Protein AF-A0A5S5MC90-F1 (afdb_monomer_lite)

pLDDT: mean 83.88, std 15.5, range [41.41, 95.56]

Organism: NCBI:txid2586642

Foldseek 3Di:
DQQDAPLVLLCVLQVHDSVVVVCLLVVVDADDQVSLVSVCVLQVARSCCSRPCVVLNNLNVLCSVCVVVSVVSSVCVVVVHDDDRDPSSVVRVPGPVPPPVVVPPD

Structure (mmCIF, N/CA/C/O backbone):
data_AF-A0A5S5MC90-F1
#
_entry.id   AF-A0A5S5MC90-F1
#
loop_
_atom_site.group_PDB
_atom_site.id
_atom_site.type_symbol
_atom_site.label_atom_id
_atom_site.label_alt_id
_atom_site.label_comp_id
_atom_site.label_asym_id
_atom_site.label_entity_id
_atom_site.label_seq_id
_atom_site.pdbx_PDB_ins_code
_atom_site.Cartn_x
_atom_site.Cartn_y
_atom_site.Cartn_z
_atom_site.occupancy
_atom_site.B_iso_or_equiv
_atom_site.auth_seq_id
_atom_site.auth_comp_id
_atom_site.auth_asym_id
_atom_site.auth_atom_id
_atom_site.pdbx_PDB_model_num
ATOM 1 N N . MET A 1 1 ? 0.417 23.345 3.895 1.00 44.22 1 MET A N 1
ATOM 2 C CA . MET A 1 1 ? 0.872 22.236 4.771 1.00 44.22 1 MET A CA 1
ATOM 3 C C . MET A 1 1 ? 1.161 21.016 3.907 1.00 44.22 1 MET A C 1
ATOM 5 O O . MET A 1 1 ? 0.267 20.605 3.180 1.00 44.22 1 MET A O 1
ATOM 9 N N . LYS A 1 2 ? 2.380 20.456 3.937 1.00 46.22 2 LYS A N 1
ATOM 10 C CA . LYS A 1 2 ? 2.662 19.167 3.275 1.00 46.22 2 LYS A CA 1
ATOM 11 C C . LYS A 1 2 ? 1.846 18.087 3.992 1.00 46.22 2 LYS A C 1
ATOM 13 O O . LYS A 1 2 ? 2.121 17.806 5.158 1.00 46.22 2 LYS A O 1
ATOM 18 N N . LYS A 1 3 ? 0.810 17.560 3.336 1.00 58.41 3 LYS A N 1
ATOM 19 C CA . LYS A 1 3 ? -0.014 16.464 3.861 1.00 58.41 3 LYS A CA 1
ATOM 20 C C . 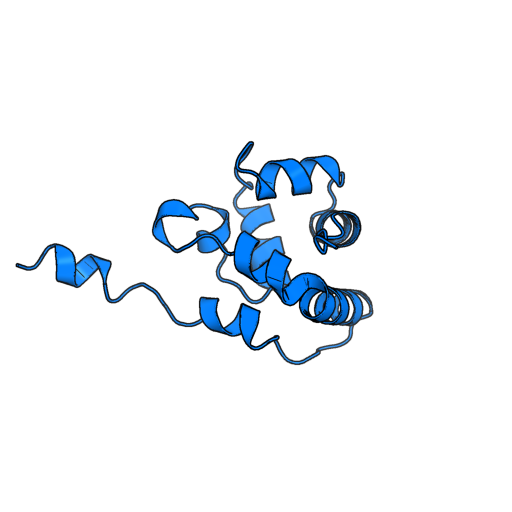LYS A 1 3 ? 0.889 15.229 3.929 1.00 58.41 3 LYS A C 1
ATOM 22 O O . LYS A 1 3 ? 1.420 14.813 2.910 1.00 58.41 3 LYS A O 1
ATOM 27 N N . ARG A 1 4 ? 1.173 14.732 5.136 1.00 76.81 4 ARG A N 1
ATOM 28 C CA . ARG A 1 4 ? 2.078 13.592 5.344 1.00 76.81 4 ARG A CA 1
ATOM 29 C C . ARG A 1 4 ? 1.261 12.314 5.459 1.00 76.81 4 ARG A C 1
ATOM 31 O O . ARG A 1 4 ? 0.302 12.284 6.224 1.00 76.81 4 ARG A O 1
ATOM 38 N N . ILE A 1 5 ? 1.707 11.268 4.771 1.00 83.31 5 ILE A N 1
ATOM 39 C CA . ILE A 1 5 ? 1.196 9.905 4.937 1.00 83.31 5 ILE A CA 1
ATOM 40 C C . ILE A 1 5 ? 1.242 9.510 6.420 1.00 83.31 5 ILE A C 1
ATOM 42 O O . ILE A 1 5 ? 2.292 9.590 7.069 1.00 83.31 5 ILE A O 1
ATOM 46 N N . ASN A 1 6 ? 0.114 9.042 6.957 1.00 87.62 6 ASN A N 1
ATOM 47 C CA . ASN A 1 6 ? 0.066 8.432 8.279 1.00 87.62 6 ASN A CA 1
ATOM 48 C C . ASN A 1 6 ? 0.555 6.979 8.191 1.00 87.62 6 ASN A C 1
ATOM 50 O O . ASN A 1 6 ? -0.208 6.039 7.969 1.00 87.62 6 ASN A O 1
ATOM 54 N N . HIS A 1 7 ? 1.859 6.799 8.408 1.00 87.81 7 HIS A N 1
ATOM 55 C CA . HIS A 1 7 ? 2.516 5.494 8.334 1.00 87.81 7 HIS A CA 1
ATOM 56 C C . HIS A 1 7 ? 1.975 4.452 9.326 1.00 87.81 7 HIS A C 1
ATOM 58 O O . HIS A 1 7 ? 2.294 3.280 9.158 1.00 87.81 7 HIS A O 1
ATOM 64 N N . LYS A 1 8 ? 1.182 4.831 10.344 1.00 89.94 8 LYS A N 1
ATOM 65 C CA . LYS A 1 8 ? 0.595 3.869 11.294 1.00 89.94 8 LYS A CA 1
ATOM 66 C C . LYS A 1 8 ? -0.420 2.937 10.629 1.00 89.94 8 LYS A C 1
ATOM 68 O O . LYS A 1 8 ? -0.397 1.749 10.907 1.00 89.94 8 LYS A O 1
ATOM 73 N N . ILE A 1 9 ? -1.234 3.454 9.709 1.00 90.06 9 ILE A N 1
ATOM 74 C CA . ILE A 1 9 ? -2.268 2.667 9.014 1.00 90.06 9 ILE A CA 1
ATOM 75 C C . ILE A 1 9 ? -1.619 1.627 8.097 1.00 90.06 9 ILE A C 1
ATOM 77 O O . ILE A 1 9 ? -1.946 0.447 8.130 1.00 90.06 9 ILE A O 1
ATOM 81 N N . LEU A 1 10 ? -0.619 2.051 7.323 1.00 88.94 10 LEU A N 1
ATOM 82 C CA . LEU A 1 10 ? 0.155 1.143 6.473 1.00 88.94 10 LEU A CA 1
ATOM 83 C C . LEU A 1 10 ? 0.974 0.136 7.297 1.00 88.94 10 LEU A C 1
ATOM 85 O O . LEU A 1 10 ? 1.191 -0.991 6.863 1.00 88.94 10 LEU A O 1
ATOM 89 N N . ALA A 1 11 ? 1.432 0.530 8.485 1.00 90.62 11 ALA A N 1
ATOM 90 C CA . ALA A 1 11 ? 2.125 -0.355 9.415 1.00 90.62 11 ALA A CA 1
ATOM 91 C C . ALA A 1 11 ? 1.209 -1.452 9.960 1.00 90.62 11 ALA A C 1
ATOM 93 O O . ALA A 1 11 ? 1.642 -2.598 10.045 1.00 90.62 11 ALA A O 1
ATOM 94 N N . GLU A 1 12 ? -0.039 -1.115 10.281 1.00 91.50 12 GLU A N 1
ATOM 95 C CA . GLU A 1 12 ? -1.065 -2.066 10.711 1.00 91.50 12 GLU A CA 1
ATOM 96 C C . GLU A 1 12 ? -1.354 -3.098 9.617 1.00 91.50 12 GLU A C 1
ATOM 98 O O . GLU A 1 12 ? -1.217 -4.294 9.858 1.00 91.50 12 GLU A O 1
ATOM 103 N N . ILE A 1 13 ? -1.590 -2.636 8.383 1.00 87.38 13 ILE A N 1
ATOM 104 C CA . ILE A 1 13 ? -1.771 -3.491 7.196 1.00 87.38 13 ILE A CA 1
ATOM 105 C C . ILE A 1 13 ? -0.588 -4.445 7.006 1.00 87.38 13 ILE A C 1
ATOM 107 O O . ILE A 1 13 ? -0.751 -5.633 6.729 1.00 87.38 13 ILE A O 1
ATOM 111 N N . LEU A 1 14 ? 0.633 -3.929 7.147 1.00 87.38 14 LEU A N 1
ATOM 112 C CA . LEU A 1 14 ? 1.834 -4.727 6.949 1.00 87.38 14 LEU A CA 1
ATOM 113 C C . LEU A 1 14 ? 2.212 -5.573 8.169 1.00 87.38 14 LEU A C 1
ATOM 115 O O . LEU A 1 14 ? 3.118 -6.402 8.044 1.00 87.38 14 LEU A O 1
ATOM 119 N N . GLY A 1 15 ? 1.595 -5.373 9.335 1.00 88.12 15 GLY A N 1
ATOM 120 C CA . GLY A 1 15 ? 2.073 -5.921 10.605 1.00 88.12 15 GLY A CA 1
ATOM 121 C C . GLY A 1 15 ? 3.546 -5.570 10.853 1.00 88.12 15 GLY A C 1
ATOM 122 O O . GLY A 1 15 ? 4.372 -6.455 11.089 1.00 88.12 15 GLY A O 1
ATOM 123 N N . GLN A 1 16 ? 3.918 -4.301 10.662 1.00 89.38 16 GLN A N 1
ATOM 124 C CA . GLN A 1 16 ? 5.291 -3.792 10.781 1.00 89.38 16 GLN A CA 1
ATOM 125 C C . GLN A 1 16 ? 5.335 -2.494 11.586 1.00 89.38 16 GLN A C 1
ATOM 127 O O . GLN A 1 16 ? 4.329 -1.830 11.790 1.00 89.38 16 GLN A O 1
ATOM 132 N N . HIS A 1 17 ? 6.528 -2.085 12.014 1.00 91.31 17 HIS A N 1
ATOM 133 C CA . HIS A 1 17 ? 6.704 -0.788 12.661 1.00 91.31 17 HIS A CA 1
ATOM 134 C C . HIS A 1 17 ? 6.537 0.372 11.646 1.00 91.31 17 HIS A C 1
ATOM 136 O O . HIS A 1 17 ? 7.054 0.263 10.530 1.00 91.31 17 HIS A O 1
ATOM 142 N N . PRO A 1 18 ? 5.930 1.526 12.006 1.00 90.88 18 PRO A N 1
ATOM 143 C CA . PRO A 1 18 ? 5.753 2.677 11.099 1.00 90.88 18 PRO A CA 1
ATOM 144 C C . PRO A 1 18 ? 7.041 3.200 10.453 1.00 90.88 18 PRO A C 1
ATOM 146 O O . PRO A 1 18 ? 7.022 3.716 9.335 1.00 90.88 18 PRO A O 1
ATOM 149 N N . LEU A 1 19 ? 8.184 3.038 11.127 1.00 90.12 19 LEU A N 1
ATOM 150 C CA . LEU A 1 19 ? 9.487 3.371 10.542 1.00 90.12 19 LEU A CA 1
ATOM 151 C C . LEU A 1 19 ? 9.802 2.515 9.313 1.00 90.12 19 LEU A C 1
ATOM 153 O O . LEU A 1 19 ? 10.369 3.036 8.362 1.00 90.12 19 LEU A O 1
ATOM 157 N N . HIS A 1 20 ? 9.416 1.238 9.298 1.00 88.12 20 HIS A N 1
ATOM 158 C CA . HIS A 1 20 ? 9.645 0.367 8.148 1.00 88.12 20 HIS A CA 1
ATOM 159 C C . HIS A 1 20 ? 8.891 0.876 6.914 1.00 88.12 20 HIS A C 1
ATOM 161 O O . HIS A 1 20 ? 9.479 1.009 5.847 1.00 88.12 20 HIS A O 1
ATOM 167 N N . VAL A 1 21 ? 7.628 1.282 7.083 1.00 88.75 21 VAL A N 1
ATOM 168 C CA . VAL A 1 21 ? 6.823 1.900 6.015 1.00 88.75 21 VAL A CA 1
ATOM 169 C C . VAL A 1 21 ? 7.481 3.173 5.491 1.00 88.75 21 VAL A C 1
ATOM 171 O O . VAL A 1 21 ? 7.588 3.364 4.282 1.00 88.75 21 VAL A O 1
ATOM 174 N N . ARG A 1 22 ? 7.966 4.040 6.391 1.00 90.62 22 ARG A N 1
ATOM 175 C CA . ARG A 1 22 ? 8.677 5.260 5.992 1.00 90.62 22 ARG A CA 1
ATOM 176 C C . ARG A 1 22 ? 9.879 4.932 5.103 1.00 90.62 22 ARG A C 1
ATOM 178 O O . ARG A 1 22 ? 10.079 5.641 4.123 1.00 90.62 22 ARG A O 1
ATOM 185 N N . ARG A 1 23 ? 10.658 3.897 5.445 1.00 89.75 23 ARG A N 1
ATOM 186 C CA . ARG A 1 23 ? 11.845 3.460 4.686 1.00 89.75 23 ARG A CA 1
ATOM 187 C C . ARG A 1 23 ? 11.477 2.903 3.311 1.00 89.75 23 ARG A C 1
ATOM 189 O O . ARG A 1 23 ? 12.118 3.278 2.337 1.00 89.75 23 ARG A O 1
ATOM 196 N N . LEU A 1 24 ? 10.402 2.114 3.224 1.00 87.25 24 LEU A N 1
ATOM 197 C CA . LEU A 1 24 ? 9.848 1.647 1.946 1.00 87.25 24 LEU A CA 1
ATOM 198 C C . LEU A 1 24 ? 9.452 2.822 1.042 1.00 87.25 24 LEU A C 1
ATOM 200 O O . LEU A 1 24 ? 9.816 2.863 -0.128 1.00 87.25 24 LEU A O 1
ATOM 204 N N . ARG A 1 25 ? 8.746 3.812 1.601 1.00 87.94 25 ARG A N 1
ATOM 205 C CA . ARG A 1 25 ? 8.268 4.988 0.860 1.00 87.94 25 ARG A CA 1
ATOM 206 C C . ARG A 1 25 ? 9.399 5.809 0.243 1.00 87.94 25 ARG A C 1
ATOM 208 O O . ARG A 1 25 ? 9.270 6.297 -0.872 1.00 87.94 25 ARG A O 1
ATOM 215 N N . ILE A 1 26 ? 10.480 6.009 0.991 1.00 88.19 26 ILE A N 1
ATOM 216 C CA . ILE A 1 26 ? 11.626 6.821 0.551 1.00 88.19 26 ILE A CA 1
ATOM 217 C C . ILE A 1 26 ? 12.676 6.009 -0.222 1.00 88.19 26 ILE A C 1
ATOM 219 O O . ILE A 1 26 ? 13.733 6.549 -0.525 1.00 88.19 26 ILE A O 1
ATOM 223 N N . GLY A 1 27 ? 12.411 4.730 -0.509 1.00 83.75 27 GLY A N 1
ATOM 224 C CA . GLY A 1 27 ? 13.322 3.869 -1.268 1.00 83.75 27 GLY A CA 1
ATOM 225 C C . GLY A 1 27 ? 14.568 3.413 -0.500 1.00 83.75 27 GLY A C 1
ATOM 226 O O . GLY A 1 27 ? 15.487 2.876 -1.104 1.00 83.75 27 GLY A O 1
ATOM 227 N N . GLU A 1 28 ? 14.614 3.580 0.827 1.00 88.12 28 GLU A N 1
ATOM 228 C CA . GLU A 1 28 ? 15.719 3.065 1.656 1.00 88.12 28 GLU A CA 1
ATOM 229 C C . GLU A 1 28 ? 15.725 1.527 1.728 1.00 88.12 28 GLU A C 1
ATOM 231 O O . GLU A 1 28 ? 16.747 0.917 2.043 1.00 88.12 28 GLU A O 1
ATOM 236 N N . CYS A 1 29 ? 14.580 0.889 1.482 1.00 85.62 29 CYS A N 1
ATOM 237 C CA . CYS A 1 29 ? 14.469 -0.556 1.340 1.00 85.62 29 CYS A CA 1
ATOM 238 C C . CYS A 1 29 ? 13.342 -0.932 0.375 1.00 85.62 29 CYS A C 1
ATOM 240 O O . CYS A 1 29 ? 12.406 -0.162 0.165 1.00 85.62 29 CYS A O 1
ATOM 242 N N . LEU A 1 30 ? 13.419 -2.145 -0.176 1.00 83.38 30 LEU A N 1
ATOM 243 C CA . LEU A 1 30 ? 12.351 -2.734 -0.980 1.00 83.38 30 LEU A CA 1
ATOM 244 C C . LEU A 1 30 ? 11.492 -3.678 -0.129 1.00 83.38 30 LEU A C 1
ATOM 246 O O . LEU A 1 30 ? 12.017 -4.353 0.768 1.00 83.38 30 LEU A O 1
ATOM 250 N N . PRO A 1 31 ? 10.177 -3.758 -0.391 1.00 88.44 31 PRO A N 1
ATOM 251 C CA . PRO A 1 31 ? 9.320 -4.699 0.306 1.00 88.44 31 PRO A CA 1
ATOM 252 C C . PRO A 1 31 ? 9.642 -6.127 -0.144 1.00 88.44 31 PRO A C 1
ATOM 254 O O . PRO A 1 31 ? 9.881 -6.395 -1.320 1.00 88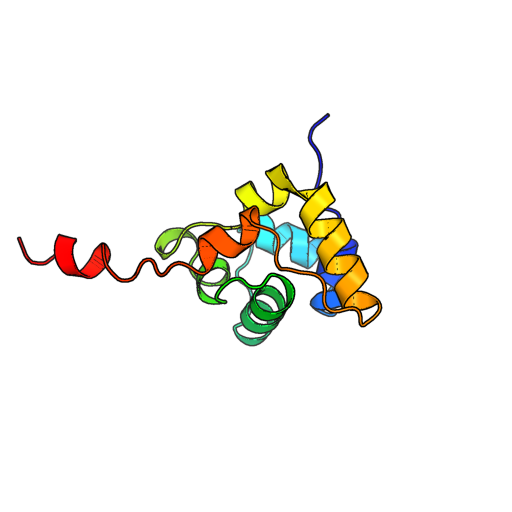.44 31 PRO A O 1
ATOM 257 N N . ARG A 1 32 ? 9.596 -7.078 0.795 1.00 90.25 32 ARG A N 1
ATOM 258 C CA . ARG A 1 32 ? 9.576 -8.506 0.440 1.00 90.25 32 ARG A CA 1
ATOM 259 C C . ARG A 1 32 ? 8.316 -8.816 -0.390 1.00 90.25 32 ARG A C 1
ATOM 261 O O . ARG A 1 32 ? 7.303 -8.147 -0.175 1.00 90.25 32 ARG A O 1
ATOM 268 N N . PRO A 1 33 ? 8.318 -9.848 -1.257 1.00 91.50 33 PRO A N 1
ATOM 269 C CA . PRO A 1 33 ? 7.182 -10.147 -2.137 1.00 91.50 33 PRO A CA 1
ATOM 270 C C . PRO A 1 33 ? 5.833 -10.252 -1.413 1.00 91.50 33 PRO A C 1
ATOM 272 O O . PRO A 1 33 ? 4.847 -9.665 -1.841 1.00 91.50 33 PRO A O 1
ATOM 275 N N . ASN A 1 34 ? 5.795 -10.901 -0.247 1.00 92.56 34 ASN A N 1
ATOM 276 C CA . ASN A 1 34 ? 4.583 -10.995 0.572 1.00 92.56 34 ASN A CA 1
ATOM 277 C C . ASN A 1 34 ? 4.079 -9.634 1.085 1.00 92.56 34 ASN A C 1
ATOM 279 O O . ASN A 1 34 ? 2.879 -9.427 1.212 1.00 92.56 34 ASN A O 1
ATOM 283 N N . LYS A 1 35 ? 4.979 -8.692 1.385 1.00 91.19 35 LYS A N 1
ATOM 284 C CA . LYS A 1 35 ? 4.611 -7.337 1.817 1.00 91.19 35 LYS A CA 1
ATOM 285 C C . LYS A 1 35 ? 4.155 -6.478 0.643 1.00 91.19 35 LYS A C 1
ATOM 287 O O . LYS A 1 35 ? 3.243 -5.680 0.814 1.00 91.19 35 LYS A O 1
ATOM 292 N N . ALA A 1 36 ? 4.751 -6.666 -0.533 1.00 92.12 36 ALA A N 1
ATOM 293 C CA . ALA A 1 36 ? 4.282 -6.025 -1.756 1.00 92.12 36 ALA A CA 1
ATOM 294 C C . ALA A 1 36 ? 2.870 -6.493 -2.130 1.00 92.12 36 ALA A C 1
ATOM 296 O O . ALA A 1 36 ? 2.043 -5.660 -2.480 1.00 92.12 36 ALA A O 1
ATOM 297 N N . LEU A 1 37 ? 2.579 -7.792 -1.976 1.00 93.19 37 LEU A N 1
ATOM 298 C CA . LEU A 1 37 ? 1.230 -8.343 -2.138 1.00 93.19 37 LEU A CA 1
ATOM 299 C C . LEU A 1 37 ? 0.243 -7.710 -1.154 1.00 93.19 37 LEU A C 1
ATOM 301 O O . LEU A 1 37 ? -0.761 -7.167 -1.584 1.00 93.19 37 LEU A O 1
ATOM 305 N N . LEU A 1 38 ? 0.569 -7.662 0.143 1.00 92.81 38 LEU A N 1
ATOM 306 C CA . LEU A 1 38 ? -0.310 -7.038 1.143 1.00 92.81 38 LEU A CA 1
ATOM 307 C C . LEU A 1 38 ? -0.576 -5.551 0.872 1.00 92.81 38 LEU A C 1
ATOM 309 O O . LEU A 1 38 ? -1.705 -5.090 1.040 1.00 92.81 38 LEU A O 1
ATOM 313 N N . LEU A 1 39 ? 0.448 -4.793 0.461 1.00 91.62 39 LEU A N 1
ATOM 314 C CA . LEU A 1 39 ? 0.274 -3.398 0.048 1.00 91.62 39 LEU A CA 1
ATOM 315 C C . LEU A 1 39 ? -0.614 -3.300 -1.184 1.00 91.62 39 LEU A C 1
ATOM 317 O O . LEU A 1 39 ? -1.531 -2.484 -1.200 1.00 91.62 39 LEU A O 1
ATOM 321 N N . GLY A 1 40 ? -0.349 -4.136 -2.185 1.00 92.56 40 GLY A N 1
ATOM 322 C CA . GLY A 1 40 ? -1.092 -4.143 -3.429 1.00 92.56 40 GLY A CA 1
ATOM 323 C C . GLY A 1 40 ? -2.561 -4.477 -3.232 1.00 92.56 40 GLY A C 1
ATOM 324 O O . GLY A 1 40 ? -3.425 -3.706 -3.638 1.00 92.56 40 GLY A O 1
ATOM 325 N N . ASP A 1 41 ? -2.848 -5.540 -2.489 1.00 92.50 41 ASP A N 1
ATOM 326 C CA . ASP A 1 41 ? -4.206 -5.954 -2.148 1.00 92.50 41 ASP A CA 1
ATOM 327 C C . ASP A 1 41 ? -4.938 -4.874 -1.359 1.00 92.50 41 ASP A C 1
ATOM 329 O O . ASP A 1 41 ? -6.124 -4.643 -1.592 1.00 92.50 41 ASP A O 1
ATOM 333 N N . SER A 1 42 ? -4.250 -4.197 -0.434 1.00 92.00 42 SER A N 1
ATOM 334 C CA . SER A 1 42 ? -4.839 -3.159 0.423 1.00 92.00 42 SER A CA 1
ATOM 335 C C . SER A 1 42 ? -5.074 -1.840 -0.301 1.00 92.00 42 SER A C 1
ATOM 337 O O . SER A 1 42 ? -6.018 -1.132 0.032 1.00 92.00 42 SER A O 1
ATOM 339 N N . LEU A 1 43 ? -4.238 -1.513 -1.286 1.00 92.44 43 LEU A N 1
ATOM 340 C CA . LEU A 1 43 ? -4.319 -0.279 -2.067 1.00 92.44 43 LEU A CA 1
ATOM 341 C C . LEU A 1 43 ? -4.989 -0.476 -3.432 1.00 92.44 43 LEU A C 1
ATOM 343 O O . LEU A 1 43 ? -5.179 0.504 -4.136 1.00 92.44 43 LEU A O 1
ATOM 347 N N . GLY A 1 44 ? -5.333 -1.707 -3.818 1.00 91.94 44 GLY A N 1
ATOM 348 C CA . GLY A 1 44 ? -5.837 -2.014 -5.160 1.00 91.94 44 GLY A CA 1
ATOM 349 C C . GLY A 1 44 ? -4.820 -1.725 -6.268 1.00 91.94 44 GLY A C 1
ATOM 350 O O . GLY A 1 44 ? -5.207 -1.405 -7.386 1.00 91.94 44 GLY A O 1
ATOM 351 N N . ILE A 1 45 ? -3.525 -1.803 -5.950 1.00 93.06 45 ILE A N 1
ATOM 352 C CA . ILE A 1 45 ? -2.416 -1.512 -6.865 1.00 93.06 45 ILE A CA 1
ATOM 353 C C . ILE A 1 45 ? -1.652 -2.813 -7.125 1.00 93.06 45 ILE A C 1
ATOM 355 O O . ILE A 1 45 ? -1.341 -3.526 -6.174 1.00 93.06 45 ILE A O 1
ATOM 359 N N . PRO A 1 46 ? -1.273 -3.139 -8.368 1.00 92.94 46 PRO A N 1
ATO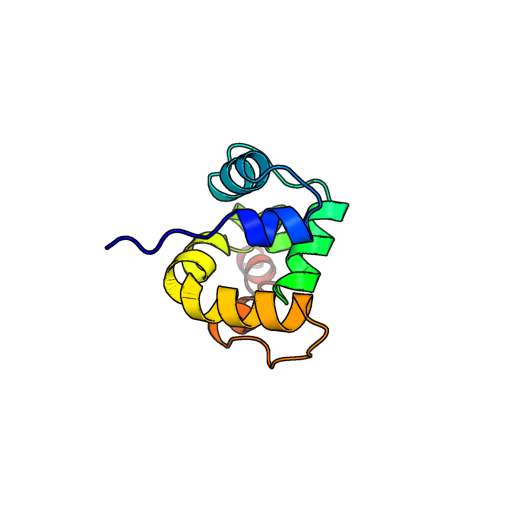M 360 C CA . PRO A 1 46 ? -0.466 -4.325 -8.614 1.00 92.94 46 PRO A CA 1
ATOM 361 C C . PRO A 1 46 ? 0.861 -4.310 -7.823 1.00 92.94 46 PRO A C 1
ATOM 363 O O . PRO A 1 46 ? 1.564 -3.294 -7.791 1.00 92.94 46 PRO A O 1
ATOM 366 N N . PRO A 1 47 ? 1.266 -5.433 -7.203 1.00 92.56 47 PRO A N 1
ATOM 367 C CA . PRO A 1 47 ? 2.393 -5.478 -6.264 1.00 92.56 47 PRO A CA 1
ATOM 368 C C . PRO A 1 47 ? 3.731 -5.065 -6.896 1.00 92.56 47 PRO A C 1
ATOM 370 O O . PRO A 1 47 ? 4.621 -4.559 -6.207 1.00 92.56 47 PRO A O 1
ATOM 373 N N . TYR A 1 48 ? 3.877 -5.233 -8.214 1.00 91.06 48 TYR A N 1
ATOM 374 C CA . TYR A 1 48 ? 5.090 -4.875 -8.943 1.00 91.06 48 TYR A CA 1
ATOM 375 C C . TYR A 1 48 ? 5.398 -3.369 -8.914 1.00 91.06 48 TYR A C 1
ATOM 377 O O . TYR A 1 48 ? 6.572 -3.012 -8.991 1.00 91.06 48 TYR A O 1
ATOM 385 N N . HIS A 1 49 ? 4.404 -2.491 -8.712 1.00 91.06 49 HIS A N 1
ATOM 386 C CA . HIS A 1 49 ? 4.636 -1.052 -8.518 1.00 91.06 49 HIS A CA 1
ATOM 387 C C . HIS A 1 49 ? 5.416 -0.754 -7.231 1.00 91.06 49 HIS A C 1
ATOM 389 O O . HIS A 1 49 ? 6.151 0.226 -7.161 1.00 91.06 49 HIS A O 1
ATOM 395 N N . PHE A 1 50 ? 5.297 -1.612 -6.213 1.00 90.88 50 PHE A N 1
ATOM 396 C CA . PHE A 1 50 ? 6.046 -1.479 -4.962 1.00 90.88 50 PHE A CA 1
ATOM 397 C C . PHE A 1 50 ? 7.390 -2.212 -4.995 1.00 90.88 50 PHE A C 1
ATOM 399 O O . PHE A 1 50 ? 8.312 -1.827 -4.280 1.00 90.88 50 PHE A O 1
ATOM 406 N N . MET A 1 51 ? 7.509 -3.274 -5.798 1.00 90.69 51 MET A N 1
ATOM 407 C CA . MET A 1 51 ? 8.747 -4.054 -5.927 1.00 90.69 51 MET A CA 1
ATOM 408 C C . MET A 1 51 ? 9.740 -3.428 -6.909 1.00 90.69 51 MET A C 1
ATOM 410 O O . MET A 1 51 ? 10.942 -3.439 -6.653 1.00 90.69 51 MET A O 1
ATOM 414 N N . TRP A 1 52 ? 9.242 -2.879 -8.018 1.00 88.56 52 TRP A N 1
ATOM 415 C CA . TRP A 1 52 ? 10.041 -2.284 -9.090 1.00 88.56 52 TRP A CA 1
ATOM 416 C C . TRP A 1 52 ? 9.448 -0.932 -9.529 1.00 88.56 52 TRP A C 1
ATOM 418 O O . TRP A 1 52 ? 9.048 -0.781 -10.689 1.00 88.56 52 TRP A O 1
ATOM 428 N N . PRO A 1 53 ? 9.391 0.066 -8.623 1.00 87.81 53 PRO A N 1
ATOM 429 C CA . PRO A 1 53 ? 8.792 1.375 -8.903 1.00 87.81 53 PRO A CA 1
ATOM 430 C C . PRO A 1 53 ? 9.461 2.108 -10.073 1.00 87.81 53 PRO A C 1
ATOM 432 O O . PRO A 1 53 ? 8.787 2.815 -10.811 1.00 87.81 53 PRO A O 1
ATOM 435 N N . GLU A 1 54 ? 10.759 1.891 -10.294 1.00 87.06 54 GLU A N 1
ATOM 436 C CA . GLU A 1 54 ? 11.504 2.477 -11.420 1.00 87.06 54 GLU A CA 1
ATOM 437 C C . GLU A 1 54 ? 11.056 1.939 -12.789 1.00 87.06 54 GLU A C 1
ATOM 439 O O . GLU A 1 54 ? 11.256 2.589 -13.810 1.00 87.06 54 GLU A O 1
ATOM 444 N N . ARG A 1 55 ? 10.459 0.739 -12.831 1.00 87.31 55 ARG A N 1
ATOM 445 C CA . ARG A 1 55 ? 10.034 0.083 -14.077 1.00 87.31 55 ARG A CA 1
ATOM 446 C C . ARG A 1 55 ? 8.554 0.278 -14.374 1.00 87.31 55 ARG A C 1
ATOM 448 O O . ARG A 1 55 ? 8.176 0.369 -15.534 1.00 87.31 55 ARG A O 1
ATOM 455 N N . TYR A 1 56 ? 7.730 0.287 -13.333 1.00 86.00 56 TYR A N 1
ATOM 456 C CA . TYR A 1 56 ? 6.274 0.298 -13.476 1.00 86.00 56 TYR A CA 1
ATOM 457 C C . TYR A 1 56 ? 5.637 1.603 -12.994 1.00 86.00 56 TYR A C 1
ATOM 459 O O . TYR A 1 56 ? 4.425 1.754 -13.064 1.00 86.00 56 TYR A O 1
ATOM 467 N N . GLY A 1 57 ? 6.434 2.558 -12.519 1.00 87.94 57 GLY A N 1
ATOM 468 C CA . GLY A 1 57 ? 5.956 3.809 -11.947 1.00 87.94 57 GLY A CA 1
ATOM 469 C C . GLY A 1 57 ? 5.785 3.707 -10.434 1.00 87.94 57 GLY A C 1
ATOM 470 O O . GLY A 1 57 ? 5.176 2.769 -9.912 1.00 87.94 57 GLY A O 1
ATOM 471 N N . ASN A 1 58 ? 6.335 4.700 -9.733 1.00 89.06 58 ASN A N 1
ATOM 472 C CA . ASN A 1 58 ? 6.296 4.800 -8.281 1.00 89.06 58 ASN A CA 1
ATOM 473 C C . ASN A 1 58 ? 4.909 5.281 -7.805 1.00 89.06 58 ASN A C 1
ATOM 475 O O . ASN A 1 58 ? 4.530 6.409 -8.128 1.00 89.06 58 ASN A O 1
ATOM 479 N N . PRO A 1 59 ? 4.169 4.496 -6.998 1.00 90.81 59 PRO A N 1
ATOM 480 C CA . PRO A 1 59 ? 2.838 4.885 -6.539 1.00 90.81 59 PRO A CA 1
ATOM 481 C C . PRO A 1 59 ? 2.852 5.879 -5.367 1.00 90.81 59 PRO A C 1
ATOM 483 O O . PRO A 1 59 ? 1.856 6.561 -5.115 1.00 90.81 59 PRO A O 1
ATOM 486 N N . TRP A 1 60 ? 3.971 6.003 -4.641 1.00 90.81 60 TRP A N 1
ATOM 487 C CA . TRP A 1 60 ? 4.049 6.813 -3.420 1.00 90.81 60 TRP A CA 1
ATOM 488 C C . TRP A 1 60 ? 3.706 8.301 -3.601 1.00 90.81 60 TRP A C 1
ATOM 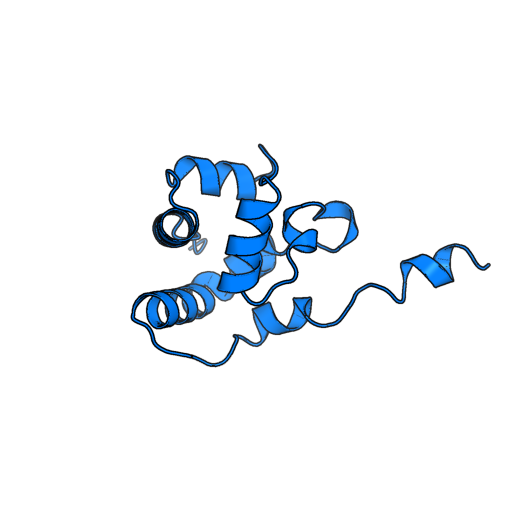490 O O . TRP A 1 60 ? 3.003 8.823 -2.733 1.00 90.81 60 TRP A O 1
ATOM 500 N N . PRO A 1 61 ? 4.127 8.997 -4.679 1.00 90.00 61 PRO A N 1
ATOM 501 C CA . PRO A 1 61 ? 3.766 10.398 -4.897 1.00 90.00 61 PRO A CA 1
ATOM 502 C C . PRO A 1 61 ? 2.256 10.618 -5.042 1.00 90.00 61 PRO A C 1
ATOM 504 O O . PRO A 1 61 ? 1.725 11.574 -4.478 1.00 90.00 61 PRO A O 1
ATOM 507 N N . ILE A 1 62 ? 1.556 9.720 -5.744 1.00 90.75 62 ILE A N 1
ATOM 508 C CA . ILE A 1 62 ? 0.098 9.801 -5.911 1.00 90.75 62 ILE A CA 1
ATOM 509 C C . ILE A 1 62 ? -0.606 9.509 -4.585 1.00 90.75 62 ILE A C 1
ATOM 511 O O . ILE A 1 62 ? -1.466 10.281 -4.164 1.00 90.75 62 ILE A O 1
ATOM 515 N N . ILE A 1 63 ? -0.175 8.464 -3.868 1.00 91.81 63 ILE A N 1
ATOM 516 C CA . ILE A 1 63 ? -0.696 8.146 -2.529 1.00 91.81 63 ILE A CA 1
ATOM 517 C C . ILE A 1 63 ? -0.517 9.335 -1.570 1.00 91.81 63 ILE A C 1
ATOM 519 O O . ILE A 1 63 ? -1.412 9.634 -0.783 1.00 91.81 63 ILE A O 1
ATOM 523 N N . GLU A 1 64 ? 0.623 10.030 -1.619 1.00 90.38 64 GLU A N 1
ATOM 524 C CA . GLU A 1 64 ? 0.891 11.195 -0.768 1.00 90.38 64 GLU A CA 1
ATOM 525 C C . GLU A 1 64 ? 0.027 12.404 -1.150 1.00 90.38 64 GLU A C 1
ATOM 527 O O . GLU A 1 64 ? -0.539 13.057 -0.269 1.00 90.38 64 GLU A O 1
ATOM 532 N N . ALA A 1 65 ? -0.125 12.684 -2.448 1.00 91.06 65 ALA A N 1
ATOM 533 C CA . ALA A 1 65 ? -0.956 13.781 -2.942 1.00 91.06 65 ALA A CA 1
ATOM 534 C C . ALA A 1 65 ? -2.440 13.604 -2.569 1.00 91.06 65 ALA A C 1
ATOM 536 O O . ALA A 1 65 ? -3.103 14.573 -2.185 1.00 91.06 65 ALA A O 1
ATOM 537 N N . HIS A 1 66 ? -2.926 12.360 -2.600 1.00 93.25 66 HIS A N 1
ATOM 538 C CA . HIS A 1 66 ? -4.317 11.989 -2.329 1.00 93.25 66 HIS A CA 1
ATOM 539 C C . HIS A 1 66 ? -4.527 11.372 -0.937 1.00 93.25 66 HIS A C 1
ATOM 541 O O . HIS A 1 66 ? -5.550 10.740 -0.678 1.00 93.25 66 HIS A O 1
ATOM 547 N N . TRP A 1 67 ? -3.591 11.581 -0.002 1.00 93.56 67 TRP A N 1
ATOM 548 C CA . TRP A 1 67 ? -3.589 10.863 1.277 1.00 93.56 67 TRP A CA 1
ATOM 549 C C . TRP A 1 67 ? -4.921 10.878 2.054 1.00 93.56 67 TRP A C 1
ATOM 551 O O . TRP A 1 67 ? -5.294 9.820 2.541 1.00 93.56 67 TRP A O 1
ATOM 561 N N . PRO A 1 68 ? -5.680 11.988 2.180 1.00 92.94 68 PRO A N 1
ATOM 562 C CA . PRO A 1 68 ? -6.951 11.971 2.918 1.00 92.94 68 PRO A CA 1
ATOM 563 C C . PRO A 1 68 ? -8.006 11.008 2.346 1.00 92.94 68 PRO A C 1
ATOM 565 O O . PRO A 1 68 ? -8.771 10.400 3.098 1.00 92.94 68 PRO A O 1
ATOM 568 N N . GLU A 1 69 ? -8.034 10.863 1.021 1.00 94.25 69 GLU A N 1
ATOM 569 C CA . GLU A 1 69 ? -8.930 9.952 0.306 1.00 94.25 69 GLU A CA 1
ATOM 570 C C . GLU A 1 69 ? -8.478 8.502 0.511 1.00 94.25 69 GLU A C 1
ATOM 572 O O . GLU A 1 69 ? -9.259 7.657 0.949 1.00 94.25 69 GLU A O 1
ATOM 577 N N . VAL A 1 70 ? -7.179 8.246 0.316 1.00 94.69 70 VAL A N 1
ATOM 578 C CA . VAL A 1 70 ? -6.561 6.932 0.545 1.00 94.69 70 VAL A CA 1
ATOM 579 C C . VAL A 1 70 ? -6.699 6.499 2.007 1.00 94.69 70 VAL A C 1
ATOM 581 O O . VAL A 1 70 ? -7.013 5.349 2.288 1.00 94.69 70 VAL A O 1
ATOM 584 N N . GLU A 1 71 ? -6.511 7.408 2.960 1.00 95.00 71 GLU A N 1
ATOM 585 C CA . GLU A 1 71 ? -6.658 7.142 4.391 1.00 95.00 71 GLU A CA 1
ATOM 586 C C . GLU A 1 71 ? -8.092 6.746 4.745 1.00 95.00 71 GLU A C 1
ATOM 588 O O . GLU A 1 71 ? -8.287 5.777 5.478 1.00 95.00 71 GLU A O 1
ATOM 593 N N . SER A 1 72 ? -9.086 7.469 4.224 1.00 94.56 72 SER A N 1
ATOM 594 C CA . SER A 1 72 ? -10.502 7.144 4.433 1.00 94.56 72 SER A CA 1
ATOM 595 C C . SER A 1 72 ? -10.840 5.763 3.871 1.00 94.56 72 SER A C 1
ATOM 597 O O . SER A 1 72 ? -11.450 4.947 4.560 1.00 94.56 72 SER A O 1
ATOM 599 N N . TYR A 1 73 ? -10.358 5.471 2.661 1.00 95.56 73 TYR A N 1
ATOM 600 C CA . TYR A 1 73 ? -10.494 4.167 2.020 1.00 95.56 73 TYR A CA 1
ATOM 601 C C . TYR A 1 73 ? -9.859 3.035 2.845 1.00 95.56 73 TYR A C 1
ATOM 603 O O . TYR A 1 73 ? -10.511 2.029 3.127 1.00 95.56 73 TYR A O 1
ATOM 611 N N . LEU A 1 74 ? -8.610 3.202 3.292 1.00 94.69 74 LEU A N 1
ATOM 612 C CA . LEU A 1 74 ? -7.902 2.191 4.082 1.00 94.69 74 LEU A CA 1
ATOM 613 C C . LEU A 1 74 ? -8.564 1.954 5.444 1.00 94.69 74 LEU A C 1
ATOM 615 O O . LEU A 1 74 ? -8.671 0.808 5.870 1.00 94.69 74 LEU A O 1
ATOM 619 N N . LYS A 1 75 ? -9.038 3.010 6.118 1.00 94.38 75 LYS A N 1
ATOM 620 C CA . LYS A 1 75 ? -9.764 2.878 7.392 1.00 94.38 75 LYS A CA 1
ATOM 621 C C . LYS A 1 75 ? -11.058 2.090 7.231 1.00 94.38 75 LYS A C 1
ATOM 623 O O . LYS A 1 75 ? -11.291 1.189 8.025 1.00 94.38 75 LYS A O 1
ATOM 628 N N . ALA A 1 76 ? -11.843 2.389 6.197 1.00 93.38 76 ALA A N 1
ATOM 629 C CA . ALA A 1 76 ? -13.062 1.646 5.888 1.00 93.38 76 ALA A CA 1
ATOM 630 C C . ALA A 1 76 ? -12.760 0.162 5.595 1.00 93.38 76 ALA A C 1
ATOM 632 O O . ALA A 1 76 ? -13.439 -0.738 6.079 1.00 93.38 76 ALA A O 1
ATOM 633 N N . ARG A 1 77 ? -11.671 -0.136 4.878 1.00 92.00 77 ARG A N 1
ATOM 634 C CA . ARG A 1 77 ? -11.247 -1.531 4.680 1.00 92.00 77 ARG A CA 1
ATOM 635 C C . ARG A 1 77 ? -10.838 -2.229 5.975 1.00 92.00 77 ARG A C 1
ATOM 637 O O . ARG A 1 77 ? -11.172 -3.396 6.157 1.00 92.00 77 ARG A O 1
ATOM 644 N N . LEU A 1 78 ? -10.130 -1.535 6.866 1.00 90.38 78 LEU A N 1
ATOM 645 C CA . LEU A 1 78 ? -9.734 -2.073 8.171 1.00 90.38 78 LEU A CA 1
ATOM 646 C C . LEU A 1 78 ? -10.937 -2.302 9.104 1.00 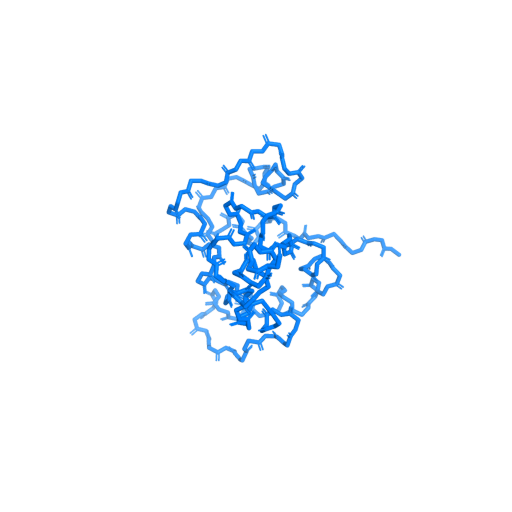90.38 78 LEU A C 1
ATOM 648 O O . LEU A 1 78 ? -10.891 -3.226 9.910 1.00 90.38 78 LEU A O 1
ATOM 652 N N . SER A 1 79 ? -12.026 -1.533 8.971 1.00 92.25 79 SER A N 1
ATOM 653 C CA . SER A 1 79 ? -13.292 -1.791 9.680 1.00 92.25 79 SER A CA 1
ATOM 654 C C . SER A 1 79 ? -14.120 -2.937 9.088 1.00 92.25 79 SER A C 1
ATOM 656 O O . SER A 1 79 ? -15.135 -3.309 9.672 1.00 92.25 79 SER A O 1
ATOM 658 N N . GLY A 1 80 ? -13.685 -3.529 7.971 1.00 91.81 80 GLY A N 1
ATOM 659 C CA . GLY A 1 80 ? -14.385 -4.615 7.282 1.00 91.81 80 GLY A CA 1
ATOM 660 C C . GLY A 1 80 ? -15.330 -4.154 6.170 1.00 91.81 80 GLY A C 1
ATOM 661 O O . GLY A 1 80 ? -15.952 -4.998 5.517 1.00 91.81 80 GLY A O 1
ATOM 662 N N . ASP A 1 81 ? -15.412 -2.848 5.907 1.00 92.69 81 ASP A N 1
ATOM 663 C CA . ASP A 1 81 ? -16.189 -2.314 4.794 1.00 92.69 81 ASP A CA 1
ATOM 664 C C . ASP A 1 81 ? -15.502 -2.596 3.451 1.00 92.69 81 ASP A C 1
ATOM 666 O O . ASP A 1 81 ? -14.303 -2.880 3.353 1.00 92.69 81 ASP A O 1
ATOM 670 N N . ARG A 1 82 ? -16.279 -2.489 2.370 1.00 89.31 82 ARG A N 1
ATOM 671 C CA . ARG A 1 82 ? -15.801 -2.647 0.989 1.00 89.31 82 ARG A CA 1
ATOM 672 C C . ARG A 1 82 ? -16.036 -1.362 0.191 1.00 89.31 82 ARG A C 1
ATOM 674 O O . ARG A 1 82 ? -16.881 -1.358 -0.704 1.00 89.31 82 ARG A O 1
ATOM 681 N N . PRO A 1 83 ? -15.347 -0.256 0.533 1.00 93.38 83 PRO A N 1
ATOM 682 C CA . PRO A 1 83 ? -15.464 0.989 -0.218 1.00 93.38 83 PRO A CA 1
ATOM 683 C C . PRO A 1 83 ? -14.991 0.803 -1.666 1.00 93.38 83 PRO A C 1
ATOM 685 O O . PRO A 1 83 ? -14.130 -0.035 -1.951 1.00 93.38 83 PRO A O 1
ATOM 688 N N . ALA A 1 84 ? -15.522 1.625 -2.573 1.00 93.62 84 ALA A N 1
ATOM 689 C CA . ALA A 1 84 ? -14.991 1.735 -3.927 1.00 93.62 84 ALA A CA 1
ATOM 690 C C . ALA A 1 84 ? -13.508 2.145 -3.894 1.00 93.62 84 ALA A C 1
ATOM 692 O O . ALA A 1 84 ? -13.081 2.893 -3.011 1.00 93.62 84 ALA A O 1
ATOM 693 N N . LEU A 1 85 ? -12.728 1.634 -4.851 1.00 93.31 85 LEU A N 1
ATOM 694 C CA . LEU A 1 85 ? -11.326 2.009 -5.007 1.00 93.31 85 LEU A CA 1
ATOM 695 C C . LEU A 1 85 ? -11.240 3.486 -5.438 1.00 93.31 85 LEU A C 1
ATOM 697 O O . LEU A 1 85 ? -11.869 3.833 -6.435 1.00 93.31 85 LEU A O 1
ATOM 701 N N . PRO A 1 86 ? -10.470 4.338 -4.736 1.00 95.00 86 PRO A N 1
ATOM 702 C CA . PRO A 1 86 ? -10.192 5.706 -5.159 1.00 95.00 86 PRO A CA 1
ATOM 703 C C . PRO A 1 86 ? -9.664 5.779 -6.593 1.00 95.00 86 PRO A C 1
ATOM 705 O O . PRO A 1 86 ? -8.760 5.018 -6.954 1.00 95.00 86 PRO A O 1
ATOM 708 N N . ASP A 1 87 ? -10.145 6.741 -7.380 1.00 92.50 87 ASP A N 1
ATOM 709 C CA . ASP A 1 87 ? -9.738 6.911 -8.784 1.00 92.50 87 ASP A CA 1
ATOM 710 C C . ASP A 1 87 ? -8.221 7.122 -8.916 1.00 92.50 87 ASP A C 1
ATOM 712 O O . ASP A 1 87 ? -7.577 6.599 -9.829 1.00 92.50 87 ASP A O 1
ATOM 716 N N . CYS A 1 88 ? -7.619 7.821 -7.945 1.00 90.81 88 CYS A N 1
ATOM 717 C CA . CYS A 1 88 ? -6.174 8.036 -7.884 1.00 90.81 88 CYS A CA 1
ATOM 718 C C . CYS A 1 88 ? -5.364 6.733 -7.751 1.00 90.81 88 CYS A C 1
ATOM 720 O O . CYS A 1 88 ? -4.224 6.674 -8.208 1.00 90.81 88 CYS A O 1
ATOM 722 N N . LEU A 1 89 ? -5.936 5.684 -7.149 1.00 92.69 89 LEU A N 1
ATOM 723 C CA . LEU A 1 89 ? -5.313 4.362 -7.040 1.00 92.69 89 LEU A CA 1
ATOM 724 C C . LEU A 1 89 ? -5.669 3.480 -8.245 1.00 92.69 89 LEU A C 1
ATOM 726 O O . LEU A 1 89 ? -4.814 2.742 -8.734 1.00 92.69 89 LEU A O 1
ATOM 730 N N . ALA A 1 90 ? -6.893 3.603 -8.768 1.00 90.06 90 ALA A N 1
ATOM 731 C CA . ALA A 1 90 ? -7.358 2.869 -9.945 1.00 90.06 90 ALA A CA 1
ATOM 732 C C . ALA A 1 90 ? -6.498 3.133 -11.195 1.00 90.06 90 ALA A C 1
ATOM 734 O O . ALA A 1 90 ? -6.342 2.241 -12.031 1.00 90.06 90 ALA A O 1
ATOM 735 N N . ALA A 1 91 ? -5.874 4.313 -11.288 1.00 85.88 91 ALA A N 1
ATOM 736 C CA . ALA A 1 91 ? -4.933 4.665 -12.352 1.00 85.88 91 ALA A CA 1
ATOM 737 C C . ALA A 1 91 ? -3.750 3.681 -12.490 1.00 85.88 91 ALA A C 1
ATOM 739 O O . ALA A 1 91 ? -3.248 3.488 -13.593 1.00 85.88 91 ALA A O 1
ATOM 740 N N . PHE A 1 92 ? -3.334 3.013 -11.408 1.00 83.00 92 PHE A N 1
ATOM 741 C CA . PHE A 1 92 ? -2.254 2.014 -11.440 1.00 83.00 92 PHE A CA 1
ATOM 742 C C . PHE A 1 92 ? -2.724 0.610 -11.852 1.00 83.00 92 PHE A C 1
ATOM 744 O O . PHE A 1 92 ? -1.906 -0.259 -12.140 1.00 83.00 92 PHE A O 1
ATOM 751 N N . GLY A 1 93 ? -4.037 0.362 -11.872 1.00 70.00 93 GLY A N 1
ATOM 752 C CA . GLY A 1 93 ? -4.613 -0.899 -12.349 1.00 70.00 93 GLY A CA 1
ATOM 753 C C . GLY A 1 93 ? -4.647 -1.012 -13.877 1.00 70.00 93 GLY A C 1
ATOM 754 O O . GLY A 1 93 ? -4.857 -2.101 -14.409 1.00 70.00 93 GLY A O 1
ATOM 755 N N . GLN A 1 94 ? -4.431 0.096 -14.591 1.00 66.31 94 GLN A N 1
ATOM 756 C CA . GLN A 1 94 ? -4.328 0.120 -16.047 1.00 66.31 94 GLN A CA 1
ATOM 757 C C . GLN A 1 94 ? -2.893 -0.279 -16.432 1.00 66.31 94 GLN A C 1
ATOM 759 O O . GLN A 1 94 ? -1.940 0.430 -16.125 1.00 66.31 94 GLN A O 1
ATOM 764 N N . GLN A 1 95 ? -2.724 -1.470 -17.015 1.00 57.41 95 GLN A N 1
ATOM 765 C CA . GLN A 1 95 ? -1.414 -2.085 -17.268 1.00 57.41 95 GLN A CA 1
ATOM 766 C C . GLN A 1 95 ? -0.407 -1.157 -17.992 1.00 57.41 95 GLN A C 1
ATOM 768 O O . GLN A 1 95 ? -0.761 -0.562 -19.009 1.00 57.41 95 GLN A O 1
ATOM 773 N N . PRO A 1 96 ? 0.882 -1.163 -17.598 1.00 52.09 96 PRO A N 1
ATOM 774 C CA . PRO A 1 96 ? 1.978 -0.577 -18.377 1.00 52.09 96 PRO A CA 1
ATOM 775 C C . PRO A 1 96 ? 2.540 -1.508 -19.477 1.00 52.09 96 PRO A C 1
ATOM 777 O O . PRO A 1 96 ? 3.506 -1.149 -20.146 1.00 52.09 96 PRO A O 1
ATOM 780 N N . GLU A 1 97 ? 1.988 -2.712 -19.685 1.00 49.19 97 GLU A N 1
ATOM 781 C CA . GLU A 1 97 ? 2.607 -3.735 -20.555 1.00 49.19 97 GLU A CA 1
ATOM 782 C C . GLU A 1 97 ? 2.705 -3.365 -22.045 1.00 49.19 97 GLU A C 1
ATOM 784 O O . GLU A 1 97 ? 3.445 -4.027 -22.770 1.00 49.19 97 GLU A O 1
ATOM 789 N N . LYS A 1 98 ? 2.048 -2.299 -22.520 1.00 45.75 98 LYS A N 1
ATOM 790 C CA . LYS A 1 98 ? 2.151 -1.915 -23.937 1.00 45.75 98 LYS A CA 1
ATOM 791 C C . LYS A 1 98 ? 3.425 -1.155 -24.315 1.00 45.75 98 LYS A C 1
ATOM 793 O O . LYS A 1 98 ? 3.895 -1.330 -25.429 1.00 45.75 98 LYS A O 1
ATOM 798 N N . GLU A 1 99 ? 4.052 -0.379 -23.432 1.00 44.81 99 GLU A N 1
ATOM 799 C CA . GLU A 1 99 ? 5.117 0.537 -23.894 1.00 44.81 99 GLU A CA 1
ATOM 800 C C . GLU A 1 99 ? 6.534 -0.064 -23.919 1.00 44.81 99 GLU A C 1
ATOM 802 O O . GLU A 1 99 ? 7.393 0.401 -24.673 1.00 44.81 99 GLU A O 1
ATOM 807 N N . TYR A 1 100 ? 6.807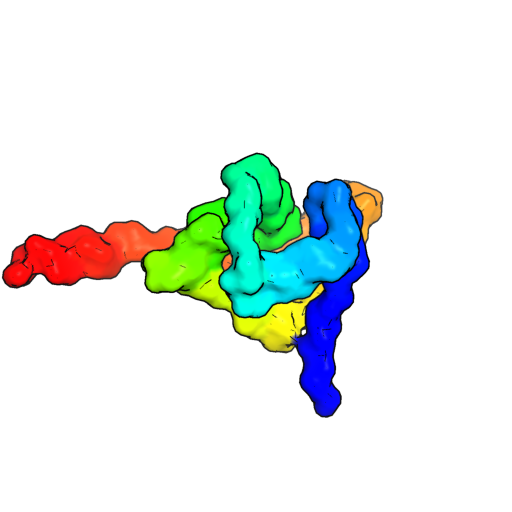 -1.132 -23.158 1.00 43.62 100 TYR A N 1
ATOM 808 C CA . TYR A 1 100 ? 8.149 -1.740 -23.150 1.00 43.62 100 TYR A CA 1
ATOM 809 C C . TYR A 1 100 ? 8.384 -2.723 -24.308 1.00 43.62 100 TYR A C 1
ATOM 811 O O . TYR A 1 100 ? 9.533 -2.976 -24.671 1.00 43.62 100 TYR A O 1
ATOM 819 N N . VAL A 1 101 ? 7.317 -3.281 -24.891 1.00 43.34 101 VAL A N 1
ATOM 820 C CA . VAL A 1 101 ? 7.423 -4.202 -26.036 1.00 43.34 101 VAL A CA 1
ATOM 821 C C . VAL A 1 101 ? 7.605 -3.420 -27.341 1.00 43.34 101 VAL A C 1
ATOM 823 O O . VAL A 1 101 ? 8.441 -3.800 -28.158 1.00 43.34 101 VAL A O 1
ATOM 826 N N . ASP A 1 102 ? 6.944 -2.268 -27.485 1.00 46.00 102 ASP A N 1
ATOM 827 C CA . ASP A 1 102 ? 7.063 -1.430 -28.687 1.00 46.00 102 ASP A CA 1
ATOM 828 C C . ASP A 1 102 ? 8.387 -0.646 -28.753 1.00 46.00 102 ASP A C 1
ATOM 830 O O . ASP A 1 102 ? 8.904 -0.389 -29.837 1.00 46.00 102 ASP A O 1
ATOM 834 N N . SER A 1 103 ? 9.024 -0.354 -27.612 1.00 46.31 103 SER A N 1
ATOM 835 C CA . SER A 1 103 ? 10.318 0.359 -27.576 1.00 46.31 103 SER A CA 1
ATOM 836 C C . SER A 1 103 ? 11.530 -0.494 -27.998 1.00 46.31 103 SER A C 1
ATOM 838 O O . SER A 1 103 ? 12.651 0.011 -28.053 1.00 46.31 103 SER A O 1
ATOM 840 N N . LYS A 1 104 ? 11.339 -1.796 -28.261 1.00 43.81 104 LYS A N 1
ATOM 841 C CA . LYS A 1 104 ? 12.384 -2.728 -28.736 1.00 43.81 104 LYS A CA 1
ATOM 842 C C . LYS A 1 104 ? 12.067 -3.368 -30.093 1.00 43.81 104 LYS A C 1
ATOM 844 O O . LYS A 1 104 ? 12.827 -4.227 -30.534 1.00 43.81 104 LYS A O 1
ATOM 849 N N . ALA A 1 105 ? 10.971 -2.963 -30.735 1.00 48.09 105 ALA A N 1
ATOM 850 C CA . ALA A 1 105 ? 10.539 -3.463 -32.040 1.00 48.09 105 ALA A CA 1
ATOM 851 C C . ALA A 1 105 ? 10.812 -2.482 -33.203 1.00 48.09 105 ALA A C 1
ATOM 853 O O . ALA A 1 105 ? 10.372 -2.746 -34.321 1.00 48.09 105 ALA A O 1
ATOM 854 N N . GLY A 1 106 ? 11.528 -1.378 -32.950 1.00 41.41 106 GLY A N 1
ATOM 855 C CA . GLY A 1 106 ? 11.952 -0.391 -33.952 1.00 41.41 106 GLY A CA 1
ATOM 856 C C . GLY A 1 106 ? 13.456 -0.379 -34.168 1.00 41.41 106 GLY A C 1
ATOM 857 O O . GLY A 1 106 ? 14.185 -0.429 -33.151 1.00 41.41 106 GLY A O 1
#

Sequence (106 aa):
MKKRINHKILAEILGQHPLHVRRLRIGECLPRPNKALLLGDSLGIPPYHFMWPERYGNPWPIIEAHWPEVESYLKARLSGDRPALPDCLAAFGQQPEKEYVDSKAG

Secondary structure (DSSP, 8-state):
------HHHHHHHHTS-HHHHHHHHTTSSPPPHHHHHHHHHHHTS-THHHH-HHHH--SHHHHHHTHHHHHHHHHHHHTT--PPPPHHHHGGGS--TTHHHHTT--

Radius of gyration: 14.36 Å; chains: 1; bounding box: 32×33×47 Å